Protein AF-A0AAE3GAP7-F1 (afdb_monomer)

Nearest PDB structures (foldseek):
  2wl5-assembly1_A  TM=5.521E-01  e=7.941E-01  Zoogloea ramigera
  8gqg-assembly1_A  TM=5.295E-01  e=1.161E+00  Pseudomonas aeruginosa PAO1
  8gqg-assembly3_E  TM=5.294E-01  e=1.161E+00  Pseudomonas aeruginosa PAO1
  8oqt-assembly1_D  TM=5.399E-01  e=1.697E+00  Mycobacterium tuberculosis H37Rv

Organism: NCBI:txid334858

Structure (mmCIF, N/CA/C/O backbone):
data_AF-A0AAE3GAP7-F1
#
_entry.id   AF-A0AAE3GAP7-F1
#
loop_
_atom_site.group_PDB
_atom_site.id
_atom_site.type_symbol
_atom_site.label_atom_id
_atom_site.label_alt_id
_atom_site.label_comp_id
_atom_site.label_asym_id
_atom_site.label_entity_id
_atom_site.label_seq_id
_atom_site.pdbx_PDB_ins_code
_atom_site.Cartn_x
_atom_site.Cartn_y
_atom_site.Cartn_z
_atom_site.occupancy
_atom_site.B_iso_or_equiv
_atom_site.auth_seq_id
_atom_site.auth_comp_id
_atom_site.auth_asym_id
_atom_site.auth_atom_id
_atom_site.pdbx_PDB_model_num
ATOM 1 N N . MET A 1 1 ? -16.269 -2.124 13.674 1.00 72.69 1 MET A N 1
ATOM 2 C CA . MET A 1 1 ? -15.076 -2.581 12.931 1.00 72.69 1 MET A CA 1
ATOM 3 C C . MET A 1 1 ? -14.186 -1.372 12.640 1.00 72.69 1 MET A C 1
ATOM 5 O O . MET A 1 1 ? -14.710 -0.261 12.743 1.00 72.69 1 MET A O 1
ATOM 9 N N . PRO A 1 2 ? -12.868 -1.536 12.420 1.00 89.94 2 PRO A N 1
ATOM 10 C CA . PRO A 1 2 ? -12.003 -0.437 11.993 1.00 89.94 2 PRO A CA 1
ATOM 11 C C . PRO A 1 2 ? -12.378 0.007 10.574 1.00 89.94 2 PRO A C 1
ATOM 13 O O . PRO A 1 2 ? -12.918 -0.787 9.807 1.00 89.94 2 PRO A O 1
ATOM 16 N N . VAL A 1 3 ? -12.082 1.259 10.243 1.00 95.31 3 VAL A N 1
ATOM 17 C CA . VAL A 1 3 ? -12.129 1.784 8.874 1.00 95.31 3 VAL A CA 1
ATOM 18 C C . VAL A 1 3 ? -10.702 2.149 8.492 1.00 95.31 3 VAL A C 1
ATOM 20 O O . VAL A 1 3 ? -9.946 2.648 9.332 1.00 95.31 3 VAL A O 1
ATOM 23 N N . TRP A 1 4 ? -10.329 1.884 7.245 1.00 96.94 4 TRP A N 1
ATOM 24 C CA . TRP A 1 4 ? -9.036 2.260 6.697 1.00 96.94 4 TRP A CA 1
ATOM 25 C C . TRP A 1 4 ? -9.212 3.265 5.573 1.00 96.94 4 TRP A C 1
ATOM 27 O O . TRP A 1 4 ? -10.084 3.126 4.718 1.00 96.94 4 TRP A O 1
ATOM 37 N N . HIS A 1 5 ? -8.335 4.253 5.560 1.00 97.56 5 HIS A N 1
ATOM 38 C CA . HIS A 1 5 ? -8.182 5.179 4.455 1.00 97.56 5 HIS A CA 1
ATOM 39 C C . HIS A 1 5 ? -7.013 4.723 3.581 1.00 97.56 5 HIS A C 1
ATOM 41 O O . HIS A 1 5 ? -5.897 4.541 4.073 1.00 97.56 5 HIS A O 1
ATOM 47 N N . GLY A 1 6 ? -7.287 4.487 2.300 1.00 96.56 6 GLY A N 1
ATOM 48 C CA . GLY A 1 6 ? -6.298 4.098 1.305 1.00 96.56 6 GLY A CA 1
ATOM 49 C C . GLY A 1 6 ? -5.683 5.311 0.612 1.00 96.56 6 GLY A C 1
ATOM 50 O O . GLY A 1 6 ? -6.400 6.232 0.226 1.00 96.56 6 GLY A O 1
ATOM 51 N N . TYR A 1 7 ? -4.364 5.282 0.436 1.00 96.12 7 TYR A N 1
ATOM 52 C CA . TYR A 1 7 ? -3.580 6.328 -0.216 1.00 96.12 7 TYR A CA 1
ATOM 53 C C . TYR A 1 7 ? -2.523 5.734 -1.149 1.00 96.12 7 TYR A C 1
ATOM 55 O O . TYR A 1 7 ? -1.844 4.762 -0.794 1.00 96.12 7 TYR A O 1
ATOM 63 N N . VAL A 1 8 ? -2.335 6.366 -2.304 1.00 94.50 8 VAL A N 1
ATOM 64 C CA . VAL A 1 8 ? -1.232 6.123 -3.238 1.00 94.50 8 VAL A CA 1
ATOM 65 C C . VAL A 1 8 ? -0.356 7.373 -3.310 1.00 94.50 8 VAL A C 1
ATOM 67 O O . VAL A 1 8 ? -0.831 8.475 -3.567 1.00 94.50 8 VAL A O 1
ATOM 70 N N . GLU A 1 9 ? 0.947 7.217 -3.084 1.00 91.12 9 GLU A N 1
ATOM 71 C CA . GLU A 1 9 ? 1.909 8.323 -3.112 1.00 91.12 9 GLU A CA 1
ATOM 72 C C . GLU A 1 9 ? 3.097 8.002 -4.000 1.00 91.12 9 GLU A C 1
ATOM 74 O O . GLU A 1 9 ? 3.768 6.991 -3.819 1.00 91.12 9 GLU A O 1
ATOM 79 N N . PHE A 1 10 ? 3.413 8.903 -4.918 1.00 89.75 10 PHE A N 1
ATOM 80 C CA . PHE A 1 10 ? 4.593 8.789 -5.761 1.00 89.75 10 PHE A CA 1
ATOM 81 C C . PHE A 1 10 ? 5.715 9.614 -5.151 1.00 89.75 10 PHE A C 1
ATOM 83 O O . PHE A 1 10 ? 5.513 10.784 -4.837 1.00 89.75 10 PHE A O 1
ATOM 90 N N . ARG A 1 11 ? 6.891 9.014 -4.977 1.00 85.25 11 ARG A N 1
ATOM 91 C CA . ARG A 1 11 ? 8.057 9.722 -4.441 1.00 85.25 11 ARG A CA 1
ATOM 92 C C . ARG A 1 11 ? 9.306 9.417 -5.231 1.00 85.25 11 ARG A C 1
ATOM 94 O O . ARG A 1 11 ? 9.499 8.289 -5.696 1.00 85.25 11 ARG A O 1
ATOM 101 N N . GLU A 1 12 ? 10.174 10.414 -5.297 1.00 83.25 12 GLU A N 1
ATOM 102 C CA . GLU A 1 12 ? 11.541 10.227 -5.742 1.00 83.25 12 GLU A CA 1
ATOM 103 C C . GLU A 1 12 ? 12.400 9.675 -4.599 1.00 83.25 12 GLU A C 1
ATOM 105 O O . GLU A 1 12 ? 12.312 10.109 -3.453 1.00 83.25 12 GLU A O 1
ATOM 110 N N . ILE A 1 13 ? 13.235 8.678 -4.889 1.00 70.88 13 ILE A N 1
ATOM 111 C CA . ILE A 1 13 ? 14.097 8.037 -3.883 1.00 70.88 13 ILE A CA 1
ATOM 112 C C . ILE A 1 13 ? 15.251 8.938 -3.456 1.00 70.88 13 ILE A C 1
ATOM 114 O O . ILE A 1 13 ? 15.761 8.779 -2.350 1.00 70.88 13 ILE A O 1
ATOM 118 N N . GLN A 1 14 ? 15.656 9.889 -4.301 1.00 63.88 14 GLN A N 1
ATOM 119 C CA . GLN A 1 14 ? 16.701 10.850 -3.944 1.00 63.88 14 GLN A CA 1
ATOM 120 C C . GLN A 1 14 ? 16.240 11.859 -2.879 1.00 63.88 14 GLN A C 1
ATOM 122 O O . GLN A 1 14 ? 17.082 12.507 -2.266 1.00 63.88 14 GLN A O 1
ATOM 127 N N . ASP A 1 15 ? 14.936 11.919 -2.593 1.00 53.91 15 ASP A N 1
ATOM 128 C CA . ASP A 1 15 ? 14.324 12.941 -1.744 1.00 53.91 15 ASP A CA 1
ATOM 129 C C . ASP A 1 15 ? 13.997 12.468 -0.318 1.00 53.91 15 ASP A C 1
ATOM 131 O O . ASP A 1 15 ? 13.296 13.143 0.436 1.00 53.91 15 ASP A O 1
ATOM 135 N N . VAL A 1 16 ? 14.513 11.309 0.116 1.00 53.62 16 VAL A N 1
ATOM 136 C CA . VAL A 1 16 ? 14.279 10.818 1.487 1.00 53.62 16 VAL A CA 1
ATOM 137 C C . VAL A 1 16 ? 15.188 11.549 2.488 1.00 53.62 16 VAL A C 1
ATOM 139 O O . VAL A 1 16 ? 16.009 10.951 3.182 1.00 53.62 16 VAL A O 1
ATOM 142 N N . LYS A 1 17 ? 15.027 12.871 2.608 1.00 55.56 17 LYS A N 1
ATOM 143 C CA . LYS A 1 17 ? 15.444 13.611 3.802 1.00 55.56 17 LYS A CA 1
ATOM 144 C C . LYS A 1 17 ? 14.442 13.341 4.924 1.00 55.56 17 LYS A C 1
ATOM 146 O O . LYS A 1 17 ? 13.406 13.985 5.000 1.00 55.56 17 LYS A O 1
ATOM 151 N N . GLY A 1 18 ? 14.765 12.398 5.809 1.00 56.88 18 GLY A N 1
ATOM 152 C CA . GLY A 1 18 ? 14.387 12.408 7.234 1.00 56.88 18 GLY A CA 1
ATOM 153 C C . GLY A 1 18 ? 12.905 12.497 7.643 1.00 56.88 18 GLY A C 1
ATOM 154 O O . GLY A 1 18 ? 12.638 12.597 8.840 1.00 56.88 18 GLY A O 1
ATOM 155 N N . THR A 1 19 ? 11.928 12.470 6.731 1.00 67.12 19 THR A N 1
ATOM 156 C CA . THR A 1 19 ? 10.516 12.602 7.114 1.00 67.12 19 THR A CA 1
ATOM 157 C C . THR A 1 19 ? 10.042 11.342 7.830 1.00 67.12 19 THR A C 1
ATOM 159 O O . THR A 1 19 ? 9.994 10.255 7.254 1.00 67.12 19 THR A O 1
ATOM 162 N N . SER A 1 20 ? 9.683 11.480 9.108 1.00 73.56 20 SER A N 1
ATOM 163 C CA . SER A 1 20 ? 9.207 10.348 9.905 1.00 73.56 20 SER A CA 1
ATOM 164 C C . SER A 1 20 ? 7.883 9.790 9.368 1.00 73.56 20 SER A C 1
ATOM 166 O O . SER A 1 20 ? 7.003 10.538 8.939 1.00 73.56 20 SER A O 1
ATOM 168 N N . VAL A 1 21 ? 7.691 8.472 9.482 1.00 69.31 21 VAL A N 1
ATOM 169 C CA . VAL A 1 21 ? 6.432 7.788 9.117 1.00 69.31 21 VAL A CA 1
ATOM 170 C C . VAL A 1 21 ? 5.220 8.407 9.825 1.00 69.31 21 VAL A C 1
ATOM 172 O O . VAL A 1 21 ? 4.137 8.485 9.252 1.00 69.31 21 VAL A O 1
ATOM 175 N N . ARG A 1 22 ? 5.400 8.897 11.059 1.00 76.25 22 ARG A N 1
ATOM 176 C CA . ARG A 1 22 ? 4.345 9.567 11.832 1.00 76.25 22 ARG A CA 1
ATOM 177 C C . ARG A 1 22 ? 3.884 10.871 11.178 1.00 76.25 22 ARG A C 1
ATOM 179 O O . ARG A 1 22 ? 2.682 11.109 11.132 1.00 76.25 22 ARG A O 1
ATOM 186 N N . ALA A 1 23 ? 4.815 11.690 10.687 1.00 75.56 23 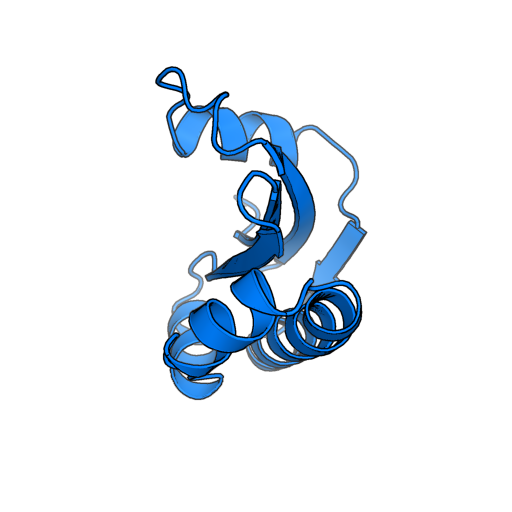ALA A N 1
ATOM 187 C CA . ALA A 1 23 ? 4.485 12.944 10.009 1.00 75.56 23 ALA A CA 1
ATOM 188 C C . ALA A 1 23 ? 3.714 12.677 8.707 1.00 75.56 23 ALA A C 1
ATOM 190 O O . ALA A 1 23 ? 2.677 13.288 8.475 1.00 75.56 23 ALA A O 1
ATOM 191 N N . LEU A 1 24 ? 4.152 11.679 7.932 1.00 80.50 24 LEU A N 1
ATOM 192 C CA . LEU A 1 24 ? 3.482 11.273 6.691 1.00 80.50 24 LEU A CA 1
ATOM 193 C C . LEU A 1 24 ? 2.063 10.753 6.927 1.00 80.50 24 LEU A C 1
ATOM 195 O O . LEU A 1 24 ? 1.144 11.082 6.185 1.00 80.50 24 LEU A O 1
ATOM 199 N N . ARG A 1 25 ? 1.872 9.965 7.987 1.00 83.19 25 ARG A N 1
ATOM 200 C CA . ARG A 1 25 ? 0.545 9.507 8.403 1.00 83.19 25 ARG A CA 1
ATOM 201 C C . ARG A 1 25 ? -0.373 10.675 8.773 1.00 83.19 25 ARG A C 1
ATOM 203 O O . ARG A 1 25 ? -1.537 10.684 8.391 1.00 83.19 25 ARG A O 1
ATOM 210 N N . ALA A 1 26 ? 0.130 11.646 9.535 1.00 79.62 26 ALA A N 1
ATOM 211 C CA . ALA A 1 26 ? -0.663 12.807 9.938 1.00 79.62 26 ALA A CA 1
ATOM 212 C C . ALA A 1 26 ? -1.114 13.632 8.723 1.00 79.62 26 ALA A C 1
ATOM 214 O O . ALA A 1 26 ? -2.284 13.993 8.632 1.00 79.62 26 ALA A O 1
ATOM 215 N N . GLU A 1 27 ? -0.210 13.856 7.767 1.00 85.19 27 GLU A N 1
ATOM 216 C CA . GLU A 1 27 ? -0.520 14.521 6.501 1.00 85.19 27 GLU A CA 1
ATOM 217 C C . GLU A 1 27 ? -1.604 13.765 5.717 1.00 85.19 27 GLU A C 1
ATOM 219 O O . GLU A 1 27 ? -2.625 14.350 5.358 1.00 85.19 27 GLU A O 1
ATOM 224 N N . ARG A 1 28 ? -1.450 12.447 5.524 1.00 88.56 28 ARG A N 1
ATOM 225 C CA . ARG A 1 28 ? -2.452 11.617 4.835 1.00 88.56 28 ARG A CA 1
ATOM 226 C C . ARG A 1 28 ? -3.828 11.692 5.472 1.00 88.56 28 ARG A C 1
ATOM 228 O O . ARG A 1 28 ? -4.800 11.931 4.770 1.00 88.56 28 ARG A O 1
ATOM 235 N N . LEU A 1 29 ? -3.912 11.524 6.788 1.00 85.31 29 LEU A N 1
ATOM 236 C CA . LEU A 1 29 ? -5.195 11.550 7.492 1.00 85.31 29 LEU A CA 1
ATOM 237 C C . LEU A 1 29 ? -5.861 12.934 7.485 1.00 85.31 29 LEU A C 1
ATOM 239 O O . LEU A 1 29 ? -7.053 13.014 7.764 1.00 85.31 29 LEU A O 1
ATOM 243 N N . SER A 1 30 ? -5.124 14.002 7.152 1.00 86.88 30 SER A N 1
ATOM 244 C CA . SER A 1 30 ? -5.680 15.350 6.980 1.00 86.88 30 SER A CA 1
ATOM 245 C C . SER A 1 30 ? -6.246 15.631 5.580 1.00 86.88 30 SE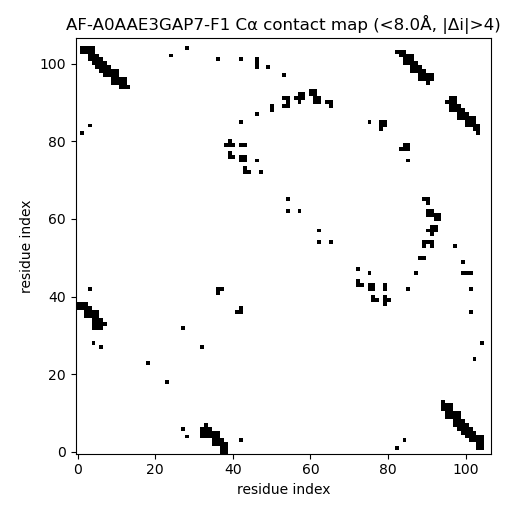R A C 1
ATOM 247 O O . SER A 1 30 ? -6.931 16.637 5.403 1.00 86.88 30 SER A O 1
ATOM 249 N N . ARG A 1 31 ? -5.998 14.758 4.590 1.00 90.25 31 ARG A N 1
ATOM 250 C CA . ARG A 1 31 ? -6.533 14.880 3.222 1.00 90.25 31 ARG A CA 1
ATOM 251 C C . ARG A 1 31 ? -7.634 13.857 2.935 1.00 90.25 31 ARG A C 1
ATOM 253 O O . ARG A 1 31 ? -7.772 12.853 3.630 1.00 90.25 31 ARG A O 1
ATOM 260 N N . THR A 1 32 ? -8.401 14.096 1.871 1.00 93.06 32 THR A N 1
ATOM 261 C CA . THR A 1 32 ? -9.382 13.129 1.358 1.00 93.06 32 THR A CA 1
ATOM 262 C C . THR A 1 32 ? -8.673 11.838 0.931 1.00 93.06 32 THR A C 1
ATOM 264 O O . THR A 1 32 ? -7.682 11.919 0.199 1.00 93.06 32 THR A O 1
ATOM 267 N N . PRO A 1 33 ? -9.143 10.657 1.369 1.00 96.06 33 PRO A N 1
ATOM 268 C CA . PRO A 1 33 ? -8.545 9.391 0.969 1.00 96.06 33 PRO A CA 1
ATOM 269 C C . PRO A 1 33 ? -8.884 9.029 -0.478 1.00 96.06 33 PRO A C 1
ATOM 271 O O . PRO A 1 33 ? -9.961 9.363 -0.970 1.00 96.06 33 PRO A O 1
ATOM 274 N N . ASP A 1 34 ? -7.998 8.275 -1.132 1.00 95.56 34 ASP A N 1
ATOM 275 C CA . ASP A 1 34 ? -8.251 7.748 -2.481 1.00 95.56 34 ASP A CA 1
ATOM 276 C C . ASP A 1 34 ? -9.339 6.662 -2.454 1.00 95.56 34 ASP A C 1
ATOM 278 O O . ASP A 1 34 ? -10.071 6.463 -3.422 1.00 95.56 34 ASP A O 1
ATOM 282 N N . VAL A 1 35 ? -9.435 5.931 -1.337 1.00 97.69 35 VAL A N 1
ATOM 283 C CA . VAL A 1 35 ? -10.465 4.917 -1.096 1.00 97.69 35 VAL A CA 1
ATOM 284 C C . VAL A 1 35 ? -10.749 4.769 0.399 1.00 97.69 35 VAL A C 1
ATOM 286 O O . VAL A 1 35 ? -9.861 4.935 1.237 1.00 97.69 35 VAL A O 1
ATOM 289 N N . VAL A 1 36 ? -11.979 4.393 0.737 1.00 97.00 36 VAL A N 1
ATOM 290 C CA . VAL A 1 36 ? -12.362 3.965 2.086 1.00 97.00 36 VAL A CA 1
ATOM 291 C C . VAL A 1 36 ? -12.570 2.455 2.073 1.00 97.00 36 VAL A C 1
ATOM 293 O O . VAL A 1 36 ? -13.289 1.935 1.225 1.00 97.00 36 VAL A O 1
ATOM 296 N N . LEU A 1 37 ? -11.923 1.753 3.001 1.00 96.94 37 LEU A N 1
ATOM 297 C CA . LEU A 1 37 ? -11.944 0.295 3.112 1.00 96.94 37 LEU A CA 1
ATOM 298 C C . LEU A 1 37 ? -12.499 -0.081 4.487 1.00 96.94 37 LEU A C 1
ATOM 300 O O . LEU A 1 37 ? -12.133 0.506 5.507 1.00 96.94 37 LEU A O 1
ATOM 304 N N . THR A 1 38 ? -13.388 -1.063 4.522 1.00 96.25 38 THR A N 1
ATOM 305 C CA . THR A 1 38 ? -14.217 -1.397 5.690 1.00 96.25 38 THR A CA 1
ATOM 306 C C . THR A 1 38 ? -13.968 -2.801 6.232 1.00 96.25 38 THR A C 1
ATOM 308 O O . THR A 1 38 ? -14.419 -3.128 7.332 1.00 96.25 38 THR A O 1
ATOM 311 N N . SER A 1 39 ? -13.198 -3.625 5.515 1.00 95.81 39 SER A N 1
ATOM 312 C CA . SER A 1 39 ? -12.819 -4.964 5.965 1.00 95.81 39 SER A CA 1
ATOM 313 C C . SER A 1 39 ? -11.335 -5.285 5.731 1.00 95.81 39 SER A C 1
ATOM 315 O O . SER A 1 39 ? -10.712 -4.759 4.805 1.00 95.81 39 SER A O 1
ATOM 317 N N . PRO A 1 40 ? -10.745 -6.205 6.521 1.00 95.69 40 PRO A N 1
ATOM 318 C CA . PRO A 1 40 ? -9.389 -6.696 6.270 1.00 95.69 40 PRO A CA 1
ATOM 319 C C . PRO A 1 40 ? -9.186 -7.316 4.882 1.00 95.69 40 PRO A C 1
ATOM 321 O O . PRO A 1 40 ? -8.078 -7.282 4.343 1.00 95.69 40 PRO A O 1
ATOM 324 N N . ASP A 1 41 ? -10.248 -7.887 4.313 1.00 95.31 41 ASP A N 1
ATOM 325 C CA . ASP A 1 41 ? -10.215 -8.519 2.996 1.00 95.31 41 ASP A CA 1
ATOM 326 C C . ASP A 1 41 ? -10.175 -7.460 1.890 1.00 95.31 41 ASP A C 1
ATOM 328 O O . ASP A 1 41 ? -9.363 -7.574 0.972 1.00 95.31 41 ASP A O 1
ATOM 332 N N . GLU A 1 42 ? -10.942 -6.375 2.037 1.00 96.69 42 GLU A N 1
ATOM 333 C CA . GLU A 1 42 ? -10.854 -5.194 1.171 1.00 96.69 42 GLU A CA 1
ATOM 334 C C . GLU A 1 42 ? -9.466 -4.549 1.231 1.00 96.69 42 GLU A C 1
ATOM 336 O O . GLU A 1 42 ? -8.909 -4.209 0.190 1.00 96.69 42 GLU A O 1
ATOM 341 N N . VAL A 1 43 ? -8.859 -4.446 2.421 1.00 96.00 43 VAL A N 1
ATOM 342 C CA . VAL A 1 43 ? -7.486 -3.931 2.575 1.00 96.00 43 VAL A CA 1
ATOM 343 C C . VAL A 1 43 ? -6.482 -4.776 1.796 1.00 96.00 43 VAL A C 1
ATOM 345 O O . VAL A 1 43 ? -5.689 -4.243 1.015 1.00 96.00 43 VAL A O 1
ATOM 348 N N . ALA A 1 44 ? -6.512 -6.098 1.971 1.00 94.69 44 ALA A N 1
ATOM 349 C CA . ALA A 1 44 ? -5.591 -6.990 1.275 1.00 94.69 44 ALA A CA 1
ATOM 350 C C . ALA A 1 44 ? -5.810 -6.979 -0.248 1.00 94.69 44 ALA A C 1
ATOM 352 O O . ALA A 1 44 ? -4.834 -6.931 -1.008 1.00 94.69 44 ALA A O 1
ATOM 353 N N . ALA A 1 45 ? -7.070 -6.992 -0.693 1.00 95.06 45 ALA A N 1
ATOM 354 C CA . ALA A 1 45 ? -7.434 -6.962 -2.105 1.00 95.06 45 ALA A CA 1
ATOM 355 C C . ALA A 1 45 ? -7.018 -5.643 -2.767 1.00 95.06 45 ALA A C 1
ATOM 357 O O . ALA A 1 45 ? -6.366 -5.666 -3.810 1.00 95.06 45 ALA A O 1
ATOM 358 N N . TRP A 1 46 ? -7.313 -4.503 -2.138 1.00 96.25 46 TRP A N 1
ATOM 359 C CA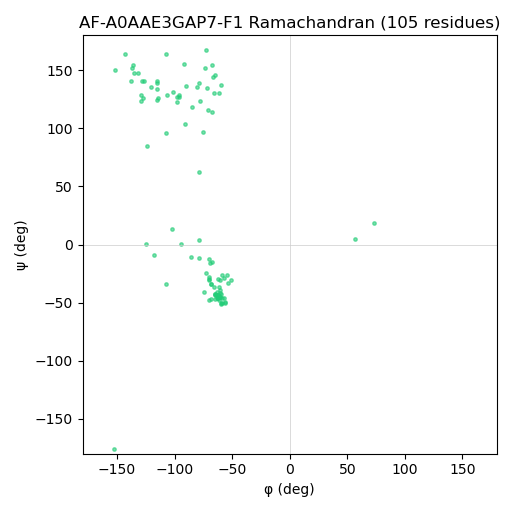 . TRP A 1 46 ? -6.978 -3.186 -2.675 1.00 96.25 46 TRP A CA 1
ATOM 360 C C . TRP A 1 46 ? -5.466 -2.979 -2.794 1.00 96.25 46 TRP A C 1
ATOM 362 O O . TRP A 1 46 ? -4.993 -2.580 -3.858 1.00 96.25 46 TRP A O 1
ATOM 372 N N . ILE A 1 47 ? -4.687 -3.327 -1.758 1.00 94.81 47 ILE A N 1
ATOM 373 C CA . ILE A 1 47 ? -3.218 -3.247 -1.825 1.00 94.81 47 ILE A CA 1
ATOM 374 C C . ILE A 1 47 ? -2.693 -4.121 -2.967 1.00 94.81 47 ILE A C 1
ATOM 376 O O . ILE A 1 47 ? -1.864 -3.672 -3.755 1.00 94.81 47 ILE A O 1
ATOM 380 N N . THR A 1 48 ? -3.188 -5.353 -3.095 1.00 92.94 48 THR A N 1
ATOM 381 C CA . THR A 1 48 ? -2.758 -6.268 -4.164 1.00 92.94 48 THR A CA 1
ATOM 382 C C . THR A 1 48 ? -3.089 -5.700 -5.546 1.00 92.94 48 THR A C 1
ATOM 384 O O . THR A 1 48 ? -2.219 -5.658 -6.415 1.00 92.94 48 THR A O 1
ATOM 387 N N . ALA A 1 49 ? -4.308 -5.188 -5.733 1.00 93.88 49 ALA A N 1
ATOM 388 C CA . ALA A 1 49 ? -4.749 -4.584 -6.985 1.00 93.88 49 ALA A CA 1
ATOM 389 C C . ALA A 1 49 ? -3.906 -3.356 -7.361 1.00 93.88 49 ALA A C 1
ATOM 391 O O . ALA A 1 49 ? -3.407 -3.279 -8.483 1.00 93.88 49 ALA A O 1
ATOM 392 N N . GLN A 1 50 ? -3.671 -2.432 -6.422 1.00 94.81 50 GLN A N 1
ATOM 393 C CA . GLN A 1 50 ? -2.822 -1.266 -6.674 1.00 94.81 50 GLN A CA 1
ATOM 394 C C . GLN A 1 50 ? -1.398 -1.679 -7.037 1.00 94.81 50 GLN A C 1
ATOM 396 O O . GLN A 1 50 ? -0.819 -1.110 -7.956 1.00 94.81 50 GLN A O 1
ATOM 401 N N . ARG A 1 51 ? -0.831 -2.707 -6.396 1.00 90.44 51 ARG A N 1
ATOM 402 C CA . ARG A 1 51 ? 0.506 -3.191 -6.769 1.00 90.44 51 ARG A CA 1
ATOM 403 C C . ARG A 1 51 ? 0.556 -3.724 -8.194 1.00 90.44 51 ARG A C 1
ATOM 405 O O . ARG A 1 51 ? 1.499 -3.401 -8.909 1.00 90.44 51 ARG A O 1
ATOM 412 N N . VAL A 1 52 ? -0.447 -4.497 -8.613 1.00 90.31 52 VAL A N 1
ATOM 413 C CA . VAL A 1 52 ? -0.543 -4.993 -9.996 1.00 90.31 52 VAL A CA 1
ATOM 414 C C . VAL A 1 52 ? -0.627 -3.832 -10.982 1.00 90.31 52 VAL A C 1
ATOM 416 O O . VAL A 1 52 ? 0.101 -3.832 -11.971 1.00 90.31 52 VAL A O 1
ATOM 419 N N . VAL A 1 53 ? -1.461 -2.827 -10.700 1.00 92.50 53 VAL A N 1
ATOM 420 C CA . VAL A 1 53 ? -1.577 -1.627 -11.541 1.00 92.50 53 VAL A CA 1
ATOM 421 C C . VAL A 1 53 ? -0.232 -0.907 -11.642 1.00 92.50 53 VAL A C 1
ATOM 423 O O . VAL A 1 53 ? 0.249 -0.683 -12.747 1.00 92.50 53 VAL A O 1
ATOM 426 N N . ARG A 1 54 ? 0.427 -0.621 -10.511 1.00 92.88 54 ARG A N 1
ATOM 427 C CA . ARG A 1 54 ? 1.691 0.135 -10.495 1.00 92.88 54 ARG A CA 1
ATOM 428 C C . ARG A 1 54 ? 2.873 -0.628 -11.073 1.00 92.88 54 ARG A C 1
ATOM 430 O O . ARG A 1 54 ? 3.756 -0.010 -11.649 1.00 92.88 54 ARG A O 1
ATOM 437 N N . ARG A 1 55 ? 2.895 -1.958 -10.980 1.00 89.81 55 ARG A N 1
ATOM 438 C CA . ARG A 1 55 ? 3.938 -2.763 -11.632 1.00 89.81 55 ARG A CA 1
ATOM 439 C C . ARG A 1 55 ? 3.928 -2.625 -13.151 1.00 89.81 55 ARG A C 1
ATOM 441 O O . ARG A 1 55 ? 4.990 -2.713 -13.743 1.00 89.81 55 ARG A O 1
ATOM 448 N N . ARG A 1 56 ? 2.772 -2.366 -13.770 1.00 90.25 56 ARG A N 1
ATOM 449 C CA . ARG A 1 56 ? 2.684 -2.117 -15.222 1.00 90.25 56 ARG A CA 1
ATOM 450 C C . ARG A 1 56 ? 3.317 -0.790 -15.644 1.00 90.25 56 ARG A C 1
ATOM 452 O O . ARG A 1 56 ? 3.556 -0.586 -16.824 1.00 90.25 56 ARG A O 1
ATOM 459 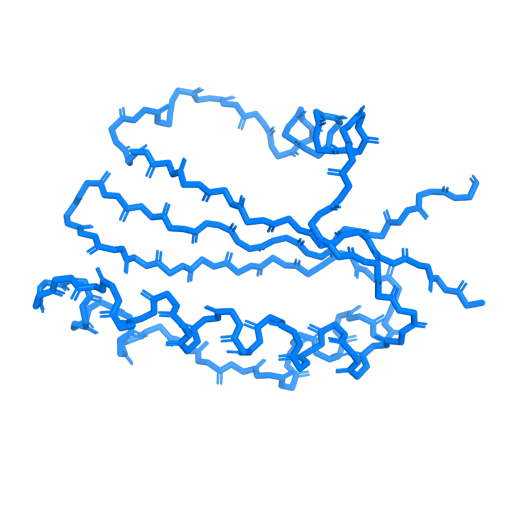N N . GLU A 1 57 ? 3.559 0.106 -14.691 1.00 91.00 57 GLU A N 1
ATOM 460 C CA . GLU A 1 57 ? 4.230 1.390 -14.906 1.00 91.00 57 GLU A CA 1
ATOM 461 C C . GLU A 1 57 ? 5.745 1.306 -14.627 1.00 91.00 57 GLU A C 1
ATOM 463 O O . GLU A 1 57 ? 6.432 2.324 -14.704 1.00 91.00 57 GLU A O 1
ATOM 468 N N . ALA A 1 58 ? 6.266 0.132 -14.246 1.00 91.00 58 ALA A N 1
ATOM 469 C CA . ALA A 1 58 ? 7.667 -0.050 -13.885 1.00 91.00 58 ALA A CA 1
ATOM 470 C C . ALA A 1 58 ? 8.570 -0.155 -15.126 1.00 91.00 58 ALA A C 1
ATOM 472 O O . ALA A 1 58 ? 8.228 -0.829 -16.093 1.00 91.00 58 ALA A O 1
ATOM 473 N N . ASP A 1 59 ? 9.746 0.479 -15.084 1.00 91.12 59 ASP A N 1
ATOM 474 C CA . ASP A 1 59 ? 10.800 0.239 -16.074 1.00 91.12 59 ASP A CA 1
ATOM 475 C C . ASP A 1 59 ? 11.475 -1.134 -15.869 1.00 91.12 59 ASP A C 1
ATOM 477 O O . ASP A 1 59 ? 11.326 -1.770 -14.824 1.00 91.12 59 ASP A O 1
ATOM 481 N N . GLY A 1 60 ? 12.267 -1.595 -16.846 1.00 86.44 60 GLY A N 1
ATOM 482 C CA . GLY A 1 60 ? 12.903 -2.921 -16.776 1.00 86.44 60 GLY A CA 1
ATOM 483 C C . GLY A 1 60 ? 13.829 -3.122 -15.561 1.00 86.44 60 GLY A C 1
ATOM 484 O O . GLY A 1 60 ? 13.990 -4.244 -15.071 1.00 86.44 60 GLY A O 1
ATOM 485 N N . PHE A 1 61 ? 14.402 -2.043 -15.010 1.00 86.94 61 PHE A N 1
ATOM 486 C CA . PHE A 1 61 ? 15.157 -2.108 -13.754 1.00 86.94 61 PHE A CA 1
ATOM 487 C C . PHE A 1 61 ? 14.220 -2.372 -12.566 1.00 86.94 61 PHE A C 1
ATOM 489 O O . PHE A 1 61 ? 14.478 -3.240 -11.727 1.00 86.94 61 PHE A O 1
ATOM 496 N N . ALA A 1 62 ? 13.125 -1.623 -12.490 1.00 89.69 62 ALA A N 1
ATOM 497 C CA . ALA A 1 62 ? 12.141 -1.720 -11.431 1.00 89.69 62 ALA A CA 1
ATOM 498 C C . ALA A 1 62 ? 11.349 -3.035 -11.474 1.00 89.69 62 ALA A C 1
ATOM 500 O O . ALA A 1 62 ? 11.042 -3.572 -10.410 1.00 89.69 62 ALA A O 1
ATOM 501 N N . GLU A 1 63 ? 11.069 -3.597 -12.652 1.00 86.50 63 GLU A N 1
ATOM 502 C CA . GLU A 1 63 ? 10.468 -4.931 -12.802 1.00 86.50 63 GLU A CA 1
ATOM 503 C C . GLU A 1 63 ? 11.300 -6.005 -12.094 1.00 86.50 63 GLU A C 1
ATOM 505 O O . GLU A 1 63 ? 10.779 -6.730 -11.243 1.00 86.50 63 GLU A O 1
ATOM 510 N N . SER A 1 64 ? 12.609 -6.037 -12.363 1.00 85.06 64 SER A N 1
ATOM 511 C CA . SER A 1 64 ? 13.541 -6.980 -11.732 1.00 85.06 64 SER A CA 1
ATOM 512 C C . SER A 1 64 ? 13.571 -6.815 -10.207 1.00 85.06 64 SER A C 1
ATOM 514 O O . SER A 1 64 ? 13.511 -7.792 -9.463 1.00 85.06 64 SER A O 1
ATOM 516 N N . TYR A 1 65 ? 13.593 -5.571 -9.716 1.00 85.75 65 TYR A N 1
ATOM 517 C CA . TYR A 1 65 ? 13.567 -5.285 -8.277 1.00 85.75 65 TYR A CA 1
ATOM 518 C C . TYR A 1 65 ? 12.255 -5.733 -7.611 1.00 85.75 65 TYR A C 1
ATOM 520 O O . TYR A 1 65 ? 12.243 -6.310 -6.520 1.00 85.75 65 TYR A O 1
ATOM 528 N N . ASN A 1 66 ? 11.129 -5.471 -8.275 1.00 87.00 66 ASN A N 1
ATOM 529 C CA . ASN A 1 66 ? 9.803 -5.818 -7.784 1.00 87.00 66 ASN A CA 1
ATOM 530 C C . ASN A 1 66 ? 9.539 -7.329 -7.805 1.00 87.00 66 ASN A C 1
ATOM 532 O O . ASN A 1 66 ? 8.733 -7.783 -6.993 1.00 87.00 66 ASN A O 1
ATOM 536 N N . ALA A 1 67 ? 10.175 -8.083 -8.709 1.00 82.88 67 ALA A N 1
ATOM 537 C CA . ALA A 1 67 ? 10.088 -9.543 -8.776 1.00 82.88 67 ALA A CA 1
ATOM 538 C C . ALA A 1 67 ? 10.768 -10.219 -7.574 1.00 82.88 67 ALA A C 1
ATOM 540 O O . ALA A 1 67 ? 10.277 -11.226 -7.073 1.00 82.88 67 ALA A O 1
ATOM 541 N N . CYS A 1 68 ? 11.853 -9.627 -7.066 1.00 77.19 68 CYS A N 1
ATOM 542 C CA . CYS A 1 68 ? 12.543 -10.094 -5.860 1.00 77.19 68 CYS A CA 1
ATOM 543 C C . CYS A 1 68 ? 11.850 -9.675 -4.550 1.00 77.19 68 CYS A C 1
ATOM 545 O O . CYS A 1 68 ? 12.230 -10.141 -3.477 1.00 77.19 68 CYS A O 1
ATOM 547 N N . SER A 1 69 ? 10.869 -8.769 -4.607 1.00 72.12 69 SER A N 1
ATOM 548 C CA . SER A 1 69 ? 10.134 -8.313 -3.425 1.00 72.12 69 SER A CA 1
ATOM 549 C C . SER A 1 69 ? 8.988 -9.274 -3.114 1.00 72.12 69 SER A C 1
ATOM 551 O O . SER A 1 69 ? 8.079 -9.442 -3.922 1.00 72.12 69 SER A O 1
ATOM 553 N N . ASP A 1 70 ? 9.041 -9.889 -1.934 1.00 62.06 70 ASP A N 1
ATOM 554 C CA . ASP A 1 70 ? 8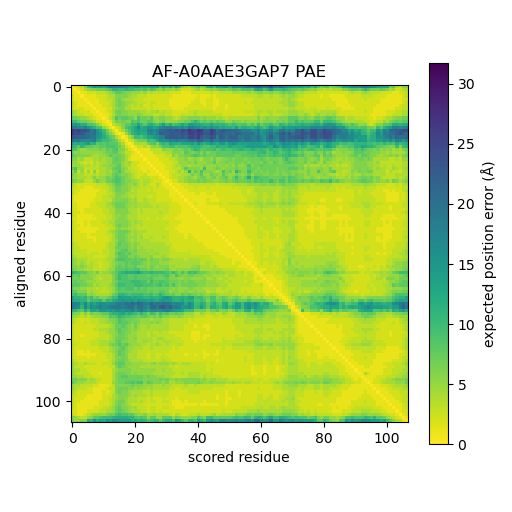.155 -10.985 -1.544 1.00 62.06 70 ASP A CA 1
ATOM 555 C C . ASP A 1 70 ? 6.694 -10.508 -1.378 1.00 62.06 70 ASP A C 1
ATOM 557 O O . ASP A 1 70 ? 6.359 -9.695 -0.508 1.00 62.06 70 ASP A O 1
ATOM 561 N N . ASP A 1 71 ? 5.806 -11.000 -2.242 1.00 64.56 71 ASP A N 1
ATOM 562 C CA . ASP A 1 71 ? 4.395 -10.624 -2.288 1.00 64.56 71 ASP A CA 1
ATOM 563 C C . ASP A 1 71 ? 3.561 -11.541 -1.415 1.00 64.56 71 ASP A C 1
ATOM 565 O O . ASP A 1 71 ? 3.221 -12.657 -1.806 1.00 64.56 71 ASP A O 1
ATOM 569 N N . ARG A 1 72 ? 3.148 -11.061 -0.242 1.00 77.69 72 ARG A N 1
ATOM 570 C CA . ARG A 1 72 ? 2.301 -11.873 0.637 1.00 77.69 72 ARG A CA 1
ATOM 571 C C . ARG A 1 72 ? 0.999 -11.156 0.982 1.00 77.69 72 ARG A C 1
ATOM 573 O O . ARG A 1 72 ? 0.895 -10.557 2.053 1.00 77.69 72 ARG A O 1
ATOM 580 N N . PRO A 1 73 ? -0.037 -11.259 0.121 1.00 82.75 73 PRO A N 1
ATOM 581 C CA . PRO A 1 73 ? -1.393 -10.801 0.439 1.00 82.75 73 PRO A CA 1
ATOM 582 C C . PRO A 1 73 ? -1.907 -11.342 1.783 1.00 82.75 73 PRO A C 1
ATOM 584 O O . PRO A 1 73 ? -2.645 -10.660 2.492 1.00 82.75 73 PRO A O 1
ATOM 587 N N . SER A 1 74 ? -1.460 -12.539 2.177 1.00 86.94 74 SER A N 1
ATOM 588 C CA . SER A 1 74 ? -1.741 -13.143 3.482 1.00 86.94 74 SER A CA 1
ATOM 589 C C . SER A 1 74 ? -1.203 -12.326 4.664 1.00 86.94 74 SER A C 1
ATOM 591 O O . SER A 1 74 ? -1.890 -12.222 5.681 1.00 86.94 74 SER A O 1
ATOM 593 N N . ILE A 1 75 ? -0.029 -11.693 4.537 1.00 89.94 75 ILE A N 1
ATOM 594 C CA . ILE A 1 75 ? 0.531 -10.803 5.567 1.00 89.94 75 ILE A CA 1
ATOM 595 C C . ILE A 1 75 ? -0.313 -9.534 5.673 1.00 89.94 75 ILE A C 1
ATOM 597 O O . ILE A 1 75 ? -0.713 -9.165 6.775 1.00 89.94 75 ILE A O 1
ATOM 601 N N . ASN A 1 76 ? -0.652 -8.913 4.539 1.00 90.50 76 ASN A N 1
ATOM 602 C CA . ASN A 1 76 ? -1.499 -7.715 4.509 1.00 90.50 76 ASN A CA 1
ATOM 603 C C . ASN A 1 76 ? -2.854 -7.977 5.177 1.00 90.50 76 ASN A C 1
ATOM 605 O O . ASN A 1 76 ? -3.286 -7.213 6.039 1.00 90.50 76 ASN A O 1
ATOM 609 N N . ARG A 1 77 ? -3.482 -9.111 4.842 1.00 92.50 77 ARG A N 1
ATOM 610 C CA . ARG A 1 77 ? -4.733 -9.561 5.459 1.00 92.50 77 ARG A CA 1
ATOM 611 C C . ARG A 1 77 ? -4.582 -9.782 6.963 1.00 92.50 77 ARG A C 1
ATOM 613 O O . ARG A 1 77 ? -5.439 -9.357 7.731 1.00 92.50 77 ARG A O 1
ATOM 620 N N . SER A 1 78 ? -3.505 -10.442 7.392 1.00 93.81 78 SER A N 1
ATOM 621 C CA . SER A 1 78 ? -3.235 -10.719 8.809 1.00 93.81 78 SER A CA 1
ATOM 622 C C . SER A 1 78 ? -3.058 -9.431 9.622 1.00 93.81 78 SER A C 1
ATOM 624 O O . SER A 1 78 ? -3.697 -9.263 10.660 1.00 93.81 78 SER A O 1
ATOM 626 N N . LEU A 1 79 ? -2.277 -8.473 9.113 1.00 93.25 79 LEU A N 1
ATOM 627 C CA . LEU A 1 79 ? -2.092 -7.162 9.741 1.00 93.25 79 LEU A CA 1
ATOM 628 C C . LEU A 1 79 ? -3.412 -6.386 9.840 1.00 93.25 79 LEU A C 1
ATOM 630 O O . LEU A 1 79 ? -3.736 -5.854 10.903 1.00 93.25 79 LEU A O 1
ATOM 634 N N . ALA A 1 80 ? -4.208 -6.366 8.770 1.00 93.44 80 ALA A N 1
ATOM 635 C CA . ALA A 1 80 ? -5.502 -5.692 8.776 1.00 93.44 80 ALA A CA 1
ATOM 636 C C . ALA A 1 80 ? -6.505 -6.365 9.733 1.00 93.44 80 ALA A C 1
ATOM 638 O O . ALA A 1 80 ? -7.244 -5.676 10.433 1.00 93.44 80 ALA A O 1
ATOM 639 N N . ARG A 1 81 ? -6.493 -7.700 9.863 1.00 94.94 81 ARG A N 1
ATOM 640 C CA . ARG A 1 81 ? -7.310 -8.422 10.862 1.00 94.94 81 ARG A CA 1
ATOM 641 C C . ARG A 1 81 ? -6.979 -8.020 12.299 1.00 94.94 81 ARG A C 1
ATOM 643 O O . ARG A 1 81 ? -7.867 -8.016 13.141 1.00 94.94 81 ARG A O 1
ATOM 650 N N . GLN A 1 82 ? -5.733 -7.636 12.563 1.00 94.94 82 GLN A N 1
ATOM 651 C CA . GLN A 1 82 ? -5.300 -7.093 13.855 1.00 94.94 82 GLN A CA 1
ATOM 652 C C . GLN A 1 82 ? -5.678 -5.610 14.044 1.00 94.94 82 GLN A C 1
ATOM 654 O O . GLN A 1 82 ? -5.270 -4.999 15.027 1.00 94.94 82 GLN A O 1
ATOM 659 N N . GLY A 1 83 ? -6.409 -4.997 13.104 1.00 93.50 83 GLY A N 1
ATOM 660 C CA . GLY A 1 83 ? -6.766 -3.577 13.155 1.00 93.50 83 GLY A CA 1
ATOM 661 C C . GLY A 1 83 ? -5.600 -2.634 12.847 1.00 93.50 83 GLY A C 1
ATOM 662 O O . GLY A 1 83 ? -5.653 -1.461 13.208 1.00 93.50 83 GLY A O 1
ATOM 663 N N . ARG A 1 84 ? -4.524 -3.126 12.220 1.00 94.62 84 ARG A N 1
ATOM 664 C CA . ARG A 1 84 ? -3.315 -2.334 11.947 1.00 94.62 84 ARG A CA 1
ATOM 665 C C . ARG A 1 84 ? -3.387 -1.662 10.579 1.00 94.62 84 ARG A C 1
ATOM 667 O O . ARG A 1 84 ? -4.056 -2.150 9.668 1.00 94.62 84 ARG A O 1
ATOM 674 N N . SER A 1 85 ? -2.652 -0.561 10.427 1.00 94.50 85 SER A N 1
ATOM 675 C CA . SER A 1 85 ? -2.357 0.002 9.108 1.00 94.50 85 SER A CA 1
ATOM 676 C C . SER A 1 85 ? -1.463 -0.947 8.306 1.00 94.50 85 SER A C 1
ATOM 678 O O . SER A 1 85 ? -0.556 -1.568 8.867 1.00 94.50 85 SER A O 1
ATOM 680 N N . VAL A 1 86 ? -1.688 -1.017 6.997 1.00 94.00 86 VAL A N 1
ATOM 681 C CA . VAL A 1 86 ? -0.913 -1.834 6.056 1.00 94.00 86 VAL A CA 1
ATOM 682 C C . VAL A 1 86 ? -0.182 -0.917 5.088 1.00 94.00 86 VAL A C 1
ATOM 684 O O . VAL A 1 86 ? -0.775 0.012 4.544 1.00 94.00 86 VAL A O 1
ATOM 687 N N . TYR A 1 87 ? 1.100 -1.189 4.861 1.00 91.44 87 TYR A N 1
ATOM 688 C CA . TYR A 1 87 ? 1.942 -0.404 3.966 1.00 91.44 87 TYR A CA 1
ATOM 689 C C . TYR A 1 87 ? 2.635 -1.319 2.967 1.00 91.44 87 TYR A C 1
ATOM 691 O O . TYR A 1 87 ? 3.100 -2.401 3.324 1.00 91.44 87 TYR A O 1
ATOM 699 N N . ALA A 1 88 ? 2.727 -0.865 1.725 1.00 90.56 88 ALA A N 1
ATOM 700 C CA . ALA A 1 88 ? 3.484 -1.524 0.677 1.00 90.56 88 ALA A CA 1
ATOM 701 C C . ALA A 1 88 ? 4.156 -0.482 -0.220 1.00 90.56 88 ALA A C 1
ATOM 703 O O . ALA A 1 88 ? 3.790 0.693 -0.225 1.00 90.56 88 ALA A O 1
ATOM 704 N N . SER A 1 89 ? 5.130 -0.920 -1.008 1.00 89.50 89 SER A N 1
ATOM 705 C CA . SER A 1 89 ? 5.762 -0.087 -2.026 1.00 89.50 89 SER A CA 1
ATOM 706 C C . SER A 1 89 ? 5.962 -0.864 -3.319 1.00 89.50 89 SER A C 1
ATOM 708 O O . SER A 1 89 ? 6.131 -2.085 -3.306 1.00 89.50 89 SER A O 1
ATOM 710 N N . VAL A 1 90 ? 5.964 -0.142 -4.433 1.00 91.50 90 VAL A N 1
ATOM 711 C CA . VAL A 1 90 ? 6.310 -0.641 -5.764 1.00 91.50 90 VAL A CA 1
ATOM 712 C C . VAL A 1 90 ? 7.364 0.285 -6.343 1.00 91.50 90 VAL A C 1
ATOM 714 O O . VAL A 1 90 ? 7.165 1.500 -6.386 1.00 91.50 90 VAL A O 1
ATOM 717 N N . ARG A 1 91 ? 8.494 -0.270 -6.779 1.00 92.06 91 ARG A N 1
ATOM 718 C CA . ARG A 1 91 ? 9.495 0.500 -7.515 1.00 92.06 91 ARG A CA 1
ATOM 719 C C . ARG A 1 91 ? 8.944 0.795 -8.908 1.00 92.06 91 ARG A C 1
ATOM 721 O O . ARG A 1 91 ? 8.398 -0.107 -9.532 1.00 92.06 91 ARG A O 1
ATOM 728 N N . LEU A 1 92 ? 9.067 2.029 -9.381 1.00 92.00 92 LEU A N 1
ATOM 729 C CA . LEU A 1 92 ? 8.641 2.422 -10.732 1.00 92.00 92 LEU A CA 1
ATOM 730 C C . LEU A 1 92 ? 9.836 2.670 -11.650 1.00 92.00 92 LEU A C 1
ATOM 732 O O . LEU A 1 92 ? 9.779 2.385 -12.836 1.00 92.00 92 LEU A O 1
ATOM 736 N N . SER A 1 93 ? 10.932 3.182 -11.093 1.00 91.44 93 SER A N 1
ATOM 737 C CA . SER A 1 93 ? 12.193 3.339 -11.813 1.00 91.44 93 SER A CA 1
ATOM 738 C C . SER A 1 93 ? 13.374 3.299 -10.855 1.00 91.44 93 SER A C 1
ATOM 740 O O . SER A 1 93 ? 13.215 3.165 -9.635 1.00 91.44 93 SER A O 1
ATOM 742 N N . ARG A 1 94 ? 14.589 3.508 -11.368 1.00 87.38 94 ARG A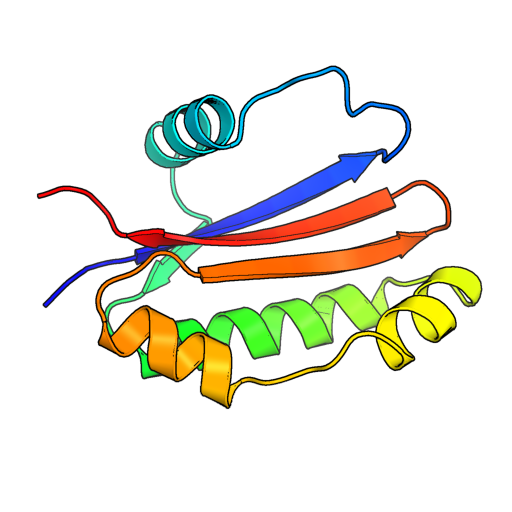 N 1
ATOM 743 C CA . ARG A 1 94 ? 15.778 3.699 -10.522 1.00 87.38 94 ARG A CA 1
ATOM 744 C C . ARG A 1 94 ? 15.617 4.822 -9.492 1.00 87.38 94 ARG A C 1
ATOM 746 O O . ARG A 1 94 ? 16.227 4.733 -8.429 1.00 87.38 94 ARG A O 1
ATOM 753 N N . HIS A 1 95 ? 14.769 5.816 -9.748 1.00 87.94 95 HIS A N 1
ATOM 754 C CA . HIS A 1 95 ? 14.609 6.986 -8.882 1.00 87.94 95 HIS A CA 1
ATOM 755 C C . HIS A 1 95 ? 13.182 7.236 -8.414 1.00 87.94 95 HIS A C 1
ATOM 757 O O . HIS A 1 95 ? 13.000 8.152 -7.626 1.00 87.94 95 HIS A O 1
ATOM 763 N N . LYS A 1 96 ? 12.193 6.417 -8.794 1.00 90.12 96 LYS A N 1
ATOM 764 C CA . LYS A 1 96 ? 10.790 6.610 -8.398 1.00 90.12 96 LYS A CA 1
ATOM 765 C C . LYS A 1 96 ? 10.173 5.362 -7.757 1.00 90.12 96 LYS A C 1
ATOM 767 O O . LYS A 1 96 ? 10.395 4.247 -8.229 1.00 90.12 96 LYS A O 1
ATOM 772 N N . SER A 1 97 ? 9.361 5.560 -6.719 1.00 91.31 97 SER A N 1
ATOM 773 C CA . SER A 1 97 ? 8.533 4.524 -6.080 1.00 91.31 97 SER A CA 1
ATOM 774 C C . SER A 1 97 ? 7.095 5.008 -5.895 1.00 91.31 97 SER A C 1
ATOM 776 O O . SER A 1 97 ? 6.863 6.186 -5.629 1.00 91.31 97 SER A O 1
ATOM 778 N N . ALA A 1 98 ? 6.141 4.083 -5.970 1.00 92.25 98 ALA A N 1
ATOM 779 C CA . ALA A 1 98 ? 4.786 4.260 -5.466 1.00 92.25 98 ALA A CA 1
ATOM 780 C C . ALA A 1 98 ? 4.671 3.626 -4.073 1.00 92.25 98 ALA A C 1
ATOM 782 O O . ALA A 1 98 ? 4.987 2.450 -3.892 1.00 92.25 98 ALA A O 1
ATOM 783 N N . TYR A 1 99 ? 4.204 4.391 -3.098 1.00 91.62 99 TYR A N 1
ATOM 784 C CA . TYR A 1 99 ? 3.887 3.952 -1.747 1.00 91.62 99 TYR A CA 1
ATOM 785 C C . TYR A 1 99 ? 2.380 3.783 -1.626 1.00 91.62 99 TYR A C 1
ATOM 787 O O . TYR A 1 99 ? 1.613 4.658 -2.015 1.00 91.62 99 TYR A O 1
ATOM 795 N N . LEU A 1 100 ? 1.970 2.647 -1.085 1.00 93.44 100 LEU A N 1
ATOM 796 C CA . LEU A 1 100 ? 0.582 2.277 -0.874 1.00 93.44 100 LEU A CA 1
ATOM 797 C C . LEU A 1 100 ? 0.361 2.185 0.627 1.00 93.44 100 LEU A C 1
ATOM 799 O O . LEU A 1 100 ? 1.071 1.444 1.312 1.00 93.44 100 LEU A O 1
ATOM 803 N N . ALA A 1 101 ? -0.607 2.927 1.141 1.00 94.38 101 ALA A N 1
ATOM 804 C CA . ALA A 1 101 ? -0.929 2.934 2.557 1.00 94.38 101 ALA A CA 1
ATOM 805 C C . ALA A 1 101 ? -2.426 2.705 2.736 1.00 94.38 101 ALA A C 1
ATOM 807 O O . ALA A 1 101 ? -3.223 3.457 2.197 1.00 94.38 101 ALA A O 1
ATOM 808 N N . ALA A 1 102 ? -2.803 1.684 3.497 1.00 96.00 102 ALA A N 1
ATOM 809 C CA . ALA A 1 102 ? -4.144 1.527 4.043 1.00 96.00 102 ALA A CA 1
ATOM 810 C C . ALA A 1 102 ? -4.057 1.821 5.541 1.00 96.00 102 ALA A C 1
ATOM 812 O O . ALA A 1 102 ? -3.644 0.969 6.332 1.00 96.00 102 ALA A O 1
ATOM 813 N N . GLU A 1 103 ? -4.364 3.053 5.935 1.00 95.88 103 GLU A N 1
ATOM 814 C CA . GLU A 1 103 ? -4.163 3.533 7.298 1.00 95.88 103 GLU A CA 1
ATOM 815 C C . GLU A 1 103 ? -5.433 3.427 8.123 1.00 95.88 103 GLU A C 1
ATOM 817 O O . GLU A 1 103 ? -6.475 3.943 7.729 1.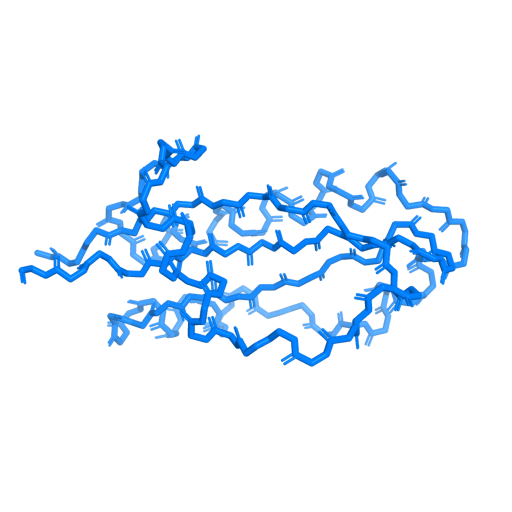00 95.88 103 GLU A O 1
ATOM 822 N N . VAL A 1 104 ? -5.337 2.784 9.290 1.00 95.12 104 VAL A N 1
ATOM 823 C CA . VAL A 1 104 ? -6.471 2.711 10.211 1.00 95.12 104 VAL A CA 1
ATOM 824 C C . VAL A 1 104 ? -6.801 4.109 10.733 1.00 95.12 104 VAL A C 1
ATOM 826 O O . VAL A 1 104 ? -5.913 4.840 11.202 1.00 95.12 104 VAL A O 1
ATOM 829 N N . VAL A 1 105 ? -8.078 4.469 10.648 1.00 91.88 105 VAL A N 1
ATOM 830 C CA . VAL A 1 105 ? -8.603 5.745 11.129 1.00 91.88 105 VAL A CA 1
ATOM 831 C C . VAL A 1 105 ? -8.757 5.663 12.652 1.00 91.88 105 VAL A C 1
ATOM 833 O O . VAL A 1 105 ? -9.410 4.733 13.141 1.00 91.88 105 VAL A O 1
ATOM 836 N N . PRO A 1 106 ? -8.136 6.575 13.423 1.00 80.81 106 PRO A N 1
ATOM 837 C CA . PRO A 1 106 ? -8.384 6.677 14.858 1.00 80.81 106 PRO A CA 1
ATOM 838 C C . PRO A 1 106 ? -9.867 6.971 15.107 1.00 80.81 106 PRO A C 1
ATOM 840 O O . PRO A 1 106 ? -10.457 7.771 14.385 1.00 80.81 106 PRO A O 1
ATOM 843 N N . ARG A 1 107 ? -10.460 6.303 16.097 1.00 69.50 107 ARG A N 1
ATOM 844 C CA . ARG A 1 107 ? -11.808 6.631 16.578 1.00 69.50 107 ARG A CA 1
ATOM 845 C C . ARG A 1 107 ? -11.779 7.848 17.484 1.00 69.50 107 ARG A C 1
ATOM 847 O O . ARG A 1 107 ? -10.757 7.995 18.192 1.00 69.50 107 ARG A O 1
#

Foldseek 3Di:
DWKWFKAKDKFWPVPPDPDDPVNVVVVQLVDHGPDIDDALLSQLVVVVVVQVVLLVLADPVQVVVQVPDDDDSVVSSVCVVVVAKDKDKGHRYPTMIMIIITHTDDD

Radius of gy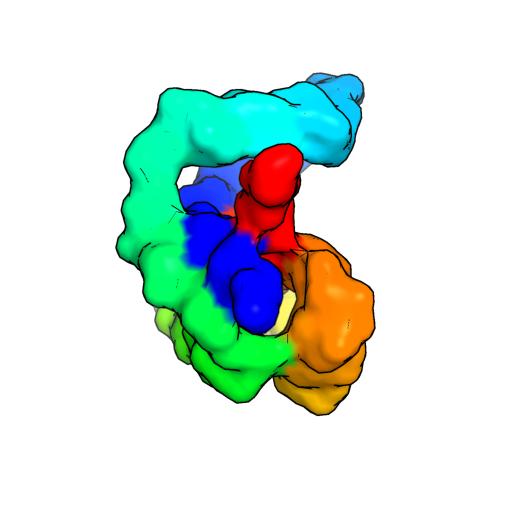ration: 13.82 Å; Cα contacts (8 Å, |Δi|>4): 170; chains: 1; bounding box: 32×28×33 Å

pLDDT: mean 87.37, std 10.35, range [53.62, 97.69]

Secondary structure (DSSP, 8-state):
---EEEEEEEEEGGG--S--HHHHHHHHHHS--SEEE-SHHHHHHHHHHHHHHHHTT--HHHHHHHHSS---HHHHHHHHHTT--EEEEEE-SSSEEEEEEEEEPP-

Mean predicted align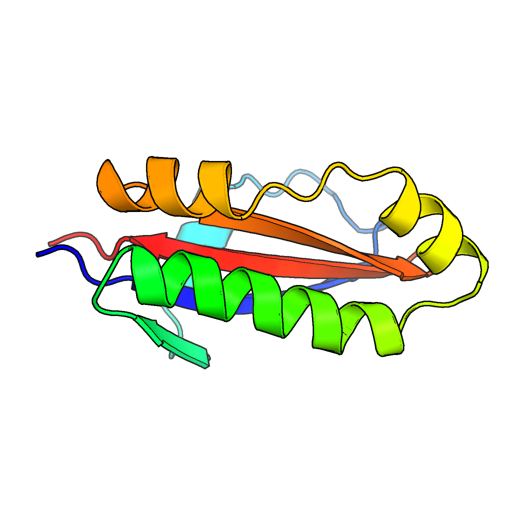ed error: 4.86 Å

Sequence (107 aa):
MPVWHGYVEFREIQDVKGTSVRALRAERLSRTPDVVLTSPDEVAAWITAQRVVRRREADGFAESYNACSDDRPSINRSLARQGRSVYASVRLSRHKSAYLAAEVVPR

Solvent-accessible surface area (backbone atoms only — not comparable to full-atom values): 6019 Å² total; per-residue (Å²): 130,68,43,26,39,27,43,81,44,79,45,55,63,88,66,75,73,84,75,49,72,68,61,55,52,54,56,55,74,73,48,88,58,82,40,82,36,70,44,34,63,51,49,22,49,50,54,51,50,50,48,58,59,49,52,75,64,28,38,79,68,13,45,59,57,49,70,73,48,87,85,51,58,67,55,41,27,53,42,29,67,72,63,40,58,40,77,51,74,42,44,29,35,98,48,34,33,40,39,39,36,37,38,53,57,84,128